Protein AF-A0A920PER1-F1 (afdb_monomer_lite)

Secondary structure (DSSP, 8-state):
---S-GGGSPP---S-EEEEEEEEPTTTTS------EE--HHHHTTSTTEEEEESSEEEETTEEEE-SSEEEEEEEEE---GGGGTT-

Sequence (88 aa):
MIDGTLDQCPLQWKNESSVCVVMAAEGYPGPYEKGKPISGLQYANSLPGVEVFHAGTKTQDGQVLTQGGRILGVTASEKIPILLFQGL

pLDDT: mean 89.05, std 14.56, range [42.03, 98.31]

Foldseek 3Di:
DCPPCPVVDDDDDDLKDKDKDWDFAPQPPHDGDWFAFDDCQVVQVVDPQKDKAADQWDDDPNTIIGRDGTGIIIMGIGNDDPVVPPVD

Structure (mmCIF, N/CA/C/O backbone):
data_AF-A0A920PER1-F1
#
_entry.id   AF-A0A920PER1-F1
#
loop_
_atom_site.group_PDB
_atom_site.id
_atom_site.type_symbol
_atom_site.label_atom_id
_atom_site.label_alt_id
_atom_site.label_comp_id
_atom_site.label_asym_id
_atom_site.label_entity_id
_atom_site.label_seq_id
_atom_site.pdbx_PDB_ins_code
_atom_site.Cartn_x
_atom_site.Cartn_y
_atom_site.Cartn_z
_atom_site.occupancy
_atom_site.B_iso_or_equiv
_atom_site.auth_seq_id
_atom_site.auth_comp_id
_atom_site.auth_asym_id
_atom_site.auth_atom_id
_atom_site.pdbx_PDB_model_num
ATOM 1 N N . MET A 1 1 ? -10.191 8.440 -17.423 1.00 53.34 1 MET A N 1
ATOM 2 C CA . MET A 1 1 ? -10.749 7.903 -18.680 1.00 53.34 1 MET A CA 1
ATOM 3 C C . MET A 1 1 ? -10.056 6.580 -18.935 1.00 53.34 1 MET A C 1
ATOM 5 O O . MET A 1 1 ? -8.835 6.569 -18.899 1.00 53.34 1 MET A O 1
ATOM 9 N N . ILE A 1 2 ? -10.808 5.489 -19.076 1.00 70.06 2 ILE A N 1
ATOM 10 C CA . ILE A 1 2 ? -10.287 4.192 -19.526 1.00 70.06 2 ILE A CA 1
ATOM 11 C C . ILE A 1 2 ? -10.811 4.056 -20.951 1.00 70.06 2 ILE A C 1
ATOM 13 O O . ILE A 1 2 ? -12.016 3.958 -21.151 1.00 70.06 2 ILE A O 1
ATOM 17 N N . ASP A 1 3 ? -9.923 4.176 -21.925 1.00 89.12 3 ASP A N 1
ATOM 18 C CA . ASP A 1 3 ? -10.210 4.213 -23.363 1.00 89.12 3 ASP A CA 1
ATOM 19 C C . ASP A 1 3 ? -10.248 2.816 -24.010 1.00 89.12 3 ASP A C 1
ATOM 21 O O . ASP A 1 3 ? -10.596 2.691 -25.179 1.00 89.12 3 ASP A O 1
ATOM 25 N N . GLY A 1 4 ? -9.948 1.761 -23.244 1.00 90.25 4 GLY A N 1
ATOM 26 C CA . GLY A 1 4 ? -10.078 0.367 -23.678 1.00 90.25 4 GLY A CA 1
ATOM 27 C C . GLY A 1 4 ? -8.981 -0.109 -24.632 1.00 90.25 4 GLY A C 1
ATOM 28 O O . GLY A 1 4 ? -9.159 -1.143 -25.261 1.00 90.25 4 GLY A O 1
ATOM 29 N N . THR A 1 5 ? -7.862 0.613 -24.732 1.00 93.06 5 THR A N 1
ATOM 30 C CA . THR A 1 5 ? -6.779 0.365 -25.706 1.00 93.06 5 THR A CA 1
ATOM 31 C C . THR A 1 5 ? -5.568 -0.363 -25.109 1.00 93.06 5 THR A C 1
ATOM 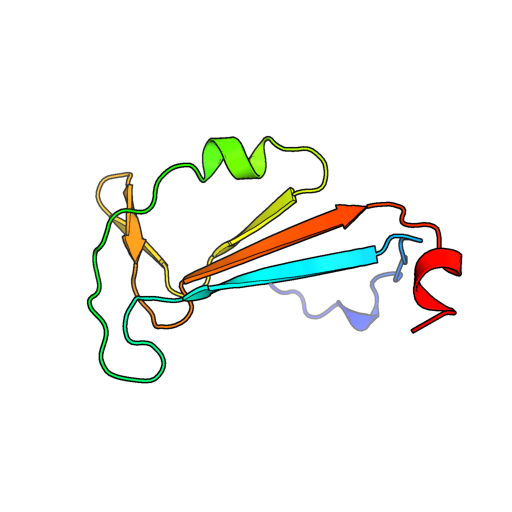33 O O . THR A 1 5 ? -4.469 -0.330 -25.662 1.00 93.06 5 THR A O 1
ATOM 36 N N . LEU A 1 6 ? -5.732 -1.023 -23.956 1.00 89.12 6 LEU A N 1
ATOM 37 C CA . LEU A 1 6 ? -4.617 -1.644 -23.228 1.00 89.12 6 LEU A CA 1
ATOM 38 C C . LEU A 1 6 ? -3.890 -2.719 -24.058 1.00 89.12 6 LEU A C 1
ATOM 40 O O . LEU A 1 6 ? -2.680 -2.877 -23.927 1.00 89.12 6 LEU A O 1
ATOM 44 N N . ASP A 1 7 ? -4.616 -3.422 -24.928 1.00 90.81 7 ASP A N 1
ATOM 45 C CA . ASP A 1 7 ? -4.100 -4.435 -25.855 1.00 90.81 7 ASP A CA 1
ATOM 46 C C . ASP A 1 7 ? -3.205 -3.854 -26.964 1.00 90.81 7 ASP A C 1
ATOM 48 O O . ASP A 1 7 ? -2.407 -4.577 -27.559 1.00 90.81 7 ASP A O 1
ATOM 52 N N . GLN A 1 8 ? -3.304 -2.548 -27.217 1.00 92.50 8 GLN A N 1
ATOM 53 C CA . GLN A 1 8 ? -2.529 -1.822 -28.227 1.00 92.50 8 GLN A CA 1
ATOM 54 C C . GLN A 1 8 ? -1.276 -1.157 -27.636 1.00 92.50 8 GLN A C 1
ATOM 56 O O . GLN A 1 8 ? -0.459 -0.599 -28.371 1.00 92.50 8 GLN A O 1
ATOM 61 N N . CYS A 1 9 ? -1.100 -1.207 -26.312 1.00 87.94 9 CYS A N 1
ATOM 62 C CA . CYS A 1 9 ? 0.048 -0.618 -25.635 1.00 87.94 9 CYS A CA 1
ATOM 63 C C . CYS A 1 9 ? 1.277 -1.544 -25.744 1.00 87.94 9 CYS A C 1
ATOM 65 O O . CYS A 1 9 ? 1.209 -2.700 -25.315 1.00 87.94 9 CYS A O 1
ATOM 67 N N . PRO A 1 10 ? 2.422 -1.075 -26.282 1.00 89.06 10 PRO A N 1
ATOM 68 C CA . PRO A 1 10 ? 3.631 -1.886 -26.343 1.00 89.06 10 PRO A CA 1
ATOM 69 C C . PRO A 1 10 ? 4.137 -2.200 -24.930 1.00 89.06 10 PRO A C 1
ATOM 71 O O . PRO A 1 10 ? 4.516 -1.309 -24.170 1.00 89.06 10 PRO A O 1
ATOM 74 N N . LEU A 1 11 ? 4.168 -3.488 -24.588 1.00 89.19 11 LEU A N 1
ATOM 75 C CA . LEU A 1 11 ? 4.606 -3.953 -23.277 1.00 89.19 11 LEU A CA 1
ATOM 76 C C . LEU A 1 11 ? 6.135 -3.943 -23.176 1.00 89.19 11 LEU A C 1
ATOM 78 O O . LEU A 1 11 ? 6.828 -4.578 -23.971 1.00 89.19 11 LEU A O 1
ATOM 82 N N . GLN A 1 12 ? 6.657 -3.256 -22.163 1.00 90.12 12 GLN A N 1
ATOM 83 C CA . GLN A 1 12 ? 8.082 -3.233 -21.845 1.00 90.12 12 GLN A CA 1
ATOM 84 C C . GLN A 1 12 ? 8.310 -3.793 -20.445 1.00 90.12 12 GLN A C 1
ATOM 86 O O . GLN A 1 12 ? 7.691 -3.353 -19.477 1.00 90.12 12 GLN A O 1
ATOM 91 N N . TRP A 1 13 ? 9.224 -4.753 -20.340 1.00 88.44 13 TRP A N 1
ATOM 92 C CA . TRP A 1 13 ? 9.598 -5.374 -19.075 1.00 88.44 13 TRP A CA 1
ATOM 93 C C . TRP A 1 13 ? 10.893 -4.767 -18.548 1.00 88.44 13 TRP A C 1
ATOM 95 O O . TRP A 1 13 ? 11.850 -4.569 -19.299 1.00 88.44 13 TRP A O 1
ATOM 105 N N . LYS A 1 14 ? 10.944 -4.511 -17.241 1.00 87.94 14 LYS A N 1
ATOM 106 C CA . LYS A 1 14 ? 12.185 -4.158 -16.550 1.00 87.94 14 LYS A CA 1
ATOM 107 C C . LYS A 1 14 ? 12.862 -5.432 -16.057 1.00 87.94 14 LYS A C 1
ATOM 109 O O . LYS A 1 14 ? 12.198 -6.313 -15.522 1.00 87.94 14 LYS A O 1
ATOM 114 N N . ASN A 1 15 ? 14.183 -5.515 -16.208 1.00 89.69 15 ASN A N 1
ATOM 115 C CA . ASN A 1 15 ? 14.982 -6.592 -15.617 1.00 89.69 15 ASN A CA 1
ATOM 116 C C . ASN A 1 15 ? 15.277 -6.280 -14.138 1.00 89.69 15 ASN A C 1
ATOM 118 O O . ASN A 1 15 ? 16.416 -6.001 -13.762 1.00 89.69 15 ASN A O 1
ATOM 122 N N . GLU A 1 16 ? 14.216 -6.225 -13.340 1.00 90.25 16 GLU A N 1
ATOM 123 C CA . GLU A 1 16 ? 14.204 -5.902 -11.913 1.00 90.25 16 GLU A CA 1
ATOM 124 C C . GLU A 1 16 ? 13.310 -6.913 -11.191 1.00 90.25 16 GLU A C 1
ATOM 126 O O . GLU A 1 16 ? 12.424 -7.521 -11.791 1.00 90.25 16 GLU A O 1
ATOM 131 N N . SER A 1 17 ? 13.548 -7.103 -9.899 1.00 90.62 17 SER A N 1
ATOM 132 C CA . SER A 1 17 ? 12.670 -7.879 -9.025 1.00 90.62 17 SER A CA 1
ATOM 133 C C . SER A 1 17 ? 11.857 -6.930 -8.157 1.00 90.62 17 SER A C 1
ATOM 135 O O . SER A 1 17 ? 12.366 -5.889 -7.746 1.00 90.62 17 SER A O 1
ATOM 137 N N . SER A 1 18 ? 10.615 -7.303 -7.852 1.00 92.69 18 SER A N 1
ATOM 138 C CA . SER A 1 18 ? 9.727 -6.515 -6.996 1.00 92.69 18 SER A CA 1
ATOM 139 C C . SER A 1 18 ? 9.141 -7.356 -5.869 1.00 92.69 18 SER A C 1
ATOM 141 O O . SER A 1 18 ? 8.712 -8.486 -6.107 1.00 92.69 18 SER A O 1
ATOM 143 N N . VAL A 1 19 ? 9.043 -6.785 -4.669 1.00 94.12 19 VAL A N 1
ATOM 144 C CA . VAL A 1 19 ? 8.345 -7.387 -3.524 1.00 94.12 19 VAL A CA 1
ATOM 145 C C . VAL A 1 19 ? 7.323 -6.393 -2.998 1.00 94.12 19 VAL A C 1
ATOM 147 O O . VAL A 1 19 ? 7.652 -5.232 -2.773 1.00 94.12 19 VAL A O 1
ATOM 150 N N . CYS A 1 20 ? 6.094 -6.861 -2.781 1.00 94.69 20 CYS A N 1
ATOM 151 C CA . CYS A 1 20 ? 5.021 -6.080 -2.178 1.00 94.69 20 CYS A CA 1
ATOM 152 C C . CYS A 1 20 ? 4.673 -6.641 -0.800 1.00 94.69 20 CYS A C 1
ATOM 154 O O . CYS A 1 20 ? 4.300 -7.809 -0.669 1.00 94.69 20 CYS A O 1
ATOM 156 N N . VAL A 1 21 ? 4.770 -5.795 0.224 1.00 95.44 21 VAL A N 1
ATOM 157 C CA . VAL A 1 21 ? 4.318 -6.102 1.581 1.00 95.44 21 VAL A CA 1
ATOM 158 C C . VAL A 1 21 ? 2.969 -5.437 1.806 1.00 95.44 21 VAL A C 1
ATOM 160 O O . VAL A 1 21 ? 2.829 -4.218 1.699 1.00 95.44 21 VAL A O 1
ATOM 163 N N . VAL A 1 22 ? 1.964 -6.245 2.141 1.00 97.56 22 VAL A N 1
ATOM 164 C CA . VAL A 1 22 ? 0.632 -5.742 2.479 1.00 97.56 22 VAL A CA 1
ATOM 165 C C . VAL A 1 22 ? 0.578 -5.397 3.962 1.00 97.56 22 VAL A C 1
ATOM 167 O O . VAL A 1 22 ? 0.727 -6.268 4.816 1.00 97.56 22 VAL A O 1
ATOM 170 N N . MET A 1 23 ? 0.296 -4.133 4.268 1.00 96.31 23 MET A N 1
ATOM 171 C CA . MET A 1 23 ? -0.033 -3.700 5.622 1.00 96.31 23 MET A CA 1
ATOM 172 C C . MET A 1 23 ? -1.519 -3.940 5.874 1.00 96.31 23 MET A C 1
ATOM 174 O O . MET A 1 23 ? -2.370 -3.387 5.173 1.00 96.31 23 MET A O 1
ATOM 178 N N . ALA A 1 24 ? -1.841 -4.772 6.860 1.00 97.12 24 ALA A N 1
ATOM 179 C CA . ALA A 1 24 ? -3.213 -5.094 7.236 1.00 97.12 24 ALA A CA 1
ATOM 180 C C . ALA A 1 24 ? -3.639 -4.360 8.514 1.00 97.12 24 ALA A C 1
ATOM 182 O O . ALA A 1 24 ? -2.806 -3.968 9.331 1.00 97.12 24 ALA A O 1
ATOM 183 N N . ALA A 1 25 ? -4.947 -4.180 8.684 1.00 97.31 25 ALA A N 1
ATOM 184 C CA . ALA A 1 25 ? -5.518 -3.725 9.938 1.00 97.31 25 ALA A CA 1
ATOM 185 C C . ALA A 1 25 ? -5.301 -4.785 11.024 1.00 97.31 25 ALA A C 1
ATOM 187 O O . ALA A 1 25 ? -5.422 -5.987 10.778 1.00 97.31 25 ALA A O 1
ATOM 188 N N . GLU A 1 26 ? -5.019 -4.327 12.237 1.00 95.75 26 GLU A N 1
ATOM 189 C CA . GLU A 1 26 ? -4.970 -5.181 13.419 1.00 95.75 26 GLU A CA 1
ATOM 190 C C . GLU A 1 26 ? -6.291 -5.952 13.576 1.00 95.75 26 GLU A C 1
ATOM 192 O O . GLU A 1 26 ? -7.366 -5.351 13.562 1.00 95.75 26 GLU A O 1
ATOM 197 N N . GLY A 1 27 ? -6.199 -7.281 13.682 1.00 96.44 27 GLY A N 1
ATOM 198 C CA . GLY A 1 27 ? -7.349 -8.189 13.756 1.00 96.44 27 GLY A CA 1
ATOM 199 C C . GLY A 1 27 ? -7.756 -8.840 12.428 1.00 96.44 27 GLY A C 1
ATOM 200 O O . GLY A 1 27 ? -8.500 -9.818 12.443 1.00 96.44 27 GLY A O 1
ATOM 201 N N . TYR A 1 28 ? -7.242 -8.382 11.280 1.00 96.31 28 TYR A N 1
ATOM 202 C CA . TYR A 1 28 ? -7.494 -9.020 9.981 1.00 96.31 28 TYR A CA 1
ATOM 203 C C . TYR A 1 28 ? -7.006 -10.491 9.952 1.00 96.31 28 TYR A C 1
ATOM 205 O O . TYR A 1 28 ? -5.910 -10.766 10.444 1.00 96.31 28 TYR A O 1
ATOM 213 N N . PRO A 1 29 ? -7.754 -11.444 9.350 1.00 96.25 29 PRO A N 1
ATOM 214 C CA . PRO A 1 29 ? -8.995 -11.276 8.578 1.00 96.25 29 PRO A CA 1
ATOM 215 C C . PRO A 1 29 ? -10.292 -11.244 9.405 1.00 96.25 29 PRO A C 1
ATOM 217 O O . PRO A 1 29 ? -11.373 -11.224 8.822 1.00 96.25 29 PRO A O 1
ATOM 220 N N . GLY A 1 30 ? -10.198 -11.248 10.736 1.00 96.38 30 GLY A N 1
ATOM 221 C CA . GLY A 1 30 ? -11.324 -11.103 11.658 1.00 96.38 30 GLY A CA 1
ATOM 222 C C . GLY A 1 30 ? -11.785 -9.647 11.839 1.00 96.38 30 GLY A C 1
ATOM 223 O O . GLY A 1 30 ? -11.561 -8.812 10.961 1.00 96.38 30 GLY A O 1
ATOM 224 N N . PRO A 1 31 ? -12.464 -9.321 12.955 1.00 97.19 31 PRO A N 1
ATOM 225 C CA . PRO A 1 31 ? -12.904 -7.957 13.247 1.00 97.19 31 PRO A CA 1
ATOM 226 C C . PRO A 1 31 ? -11.724 -6.988 13.385 1.00 97.19 31 PRO A C 1
ATOM 228 O O . PRO A 1 31 ? -10.723 -7.312 14.016 1.00 97.19 31 PRO A O 1
ATOM 231 N N . TYR A 1 32 ? -11.865 -5.785 12.830 1.00 96.75 32 TYR A N 1
ATOM 232 C CA . TYR A 1 32 ? -10.858 -4.727 12.902 1.00 96.75 32 TYR A CA 1
ATOM 233 C C . TYR A 1 32 ? -11.514 -3.348 13.000 1.00 96.75 32 TYR A C 1
ATOM 235 O O . TYR A 1 32 ? -12.629 -3.121 12.520 1.00 96.75 32 TYR A O 1
ATOM 243 N N . GLU A 1 33 ? -10.789 -2.404 13.590 1.00 96.00 33 GLU A N 1
ATOM 244 C CA . GLU A 1 33 ? -11.214 -1.010 13.696 1.00 96.00 33 GLU A CA 1
ATOM 245 C C . GLU A 1 33 ? -10.853 -0.198 12.443 1.00 96.00 33 GLU A C 1
ATOM 247 O O . GLU A 1 33 ? -9.857 -0.453 11.761 1.00 96.00 33 GLU A O 1
ATOM 252 N N . LYS A 1 34 ? -11.660 0.826 12.154 1.00 97.19 34 LYS A N 1
ATOM 253 C CA . LYS A 1 34 ? -11.448 1.783 11.056 1.00 97.19 34 LYS A CA 1
ATOM 254 C C . LYS A 1 34 ? -11.180 3.177 11.611 1.00 97.19 34 LYS A C 1
ATOM 256 O O . LYS A 1 34 ? -11.513 3.470 12.753 1.00 97.19 34 LYS A O 1
ATOM 261 N N . GLY A 1 35 ? -10.642 4.056 10.772 1.00 97.44 35 GLY A N 1
ATOM 262 C CA . GLY A 1 35 ? -10.412 5.456 11.116 1.00 97.44 35 GLY A CA 1
ATOM 263 C C . GLY A 1 35 ? -9.093 5.720 11.841 1.00 97.44 35 GLY A C 1
ATOM 264 O O . GLY A 1 35 ? -8.881 6.847 12.274 1.00 97.44 35 GLY A O 1
ATOM 265 N N . LYS A 1 36 ? -8.197 4.728 11.952 1.00 97.44 36 LYS A N 1
ATOM 266 C CA . LYS A 1 36 ? -6.859 4.939 12.522 1.00 97.44 36 LYS A CA 1
ATOM 267 C C . LYS A 1 36 ? -6.024 5.784 11.542 1.00 97.44 36 LYS A C 1
ATOM 269 O O . LYS A 1 36 ? -6.040 5.471 10.347 1.00 97.44 36 LYS A O 1
ATOM 274 N N . PRO A 1 37 ? -5.326 6.838 11.997 1.00 97.38 37 PRO A N 1
ATOM 275 C CA . PRO A 1 37 ? -4.514 7.678 11.123 1.00 97.38 37 PRO A CA 1
ATOM 276 C C . PRO A 1 37 ? -3.283 6.934 10.602 1.00 97.38 37 PRO A C 1
ATOM 278 O O . PRO A 1 37 ? -2.675 6.134 11.311 1.00 97.38 37 PRO A O 1
ATOM 281 N N . ILE A 1 38 ? -2.922 7.215 9.352 1.00 97.19 38 ILE A N 1
ATOM 282 C CA . ILE A 1 38 ? -1.763 6.655 8.655 1.00 97.19 38 ILE A CA 1
ATOM 283 C C . ILE A 1 38 ? -0.777 7.797 8.394 1.00 97.19 38 ILE A C 1
ATOM 285 O O . ILE A 1 38 ? -1.120 8.794 7.759 1.00 97.19 38 ILE A O 1
ATOM 289 N N . SER A 1 39 ? 0.454 7.647 8.877 1.00 95.94 39 SER A N 1
ATOM 290 C CA . SER A 1 39 ? 1.543 8.618 8.726 1.00 95.94 39 SER A CA 1
ATOM 291 C C . SER A 1 39 ? 2.715 8.026 7.929 1.00 95.94 39 SER A C 1
ATOM 293 O O . SER A 1 39 ? 2.729 6.841 7.607 1.00 95.94 39 SER A O 1
ATOM 295 N N . GLY A 1 40 ? 3.688 8.861 7.546 1.00 94.31 40 GLY A N 1
ATOM 296 C CA . GLY A 1 40 ? 4.909 8.415 6.854 1.00 94.31 40 GLY A CA 1
ATOM 297 C C . GLY A 1 40 ? 4.779 8.167 5.344 1.00 94.31 40 GLY A C 1
ATOM 298 O O . GLY A 1 40 ? 5.790 7.915 4.697 1.00 94.31 40 GLY A O 1
ATOM 299 N N . LEU A 1 41 ? 3.583 8.303 4.757 1.00 94.12 41 LEU A N 1
ATOM 300 C CA . LEU A 1 41 ? 3.338 8.057 3.324 1.00 94.12 41 LEU A CA 1
ATOM 301 C C . LEU A 1 41 ? 4.224 8.908 2.404 1.00 94.12 41 LEU A C 1
ATOM 303 O O . LEU A 1 41 ? 4.800 8.395 1.449 1.00 94.12 41 LEU A O 1
ATOM 307 N N . GLN A 1 42 ? 4.373 10.200 2.710 1.00 91.19 42 GLN A N 1
ATOM 308 C CA . GLN A 1 42 ? 5.190 11.106 1.899 1.00 91.19 42 GLN A CA 1
ATOM 309 C C . GLN A 1 42 ? 6.675 10.738 1.940 1.00 91.19 42 GLN A C 1
ATOM 311 O O . GLN A 1 42 ? 7.360 10.827 0.927 1.00 91.19 42 GLN A O 1
ATOM 316 N N . TYR A 1 43 ? 7.161 10.294 3.101 1.00 92.50 43 TYR A N 1
ATOM 317 C CA . TYR A 1 43 ? 8.526 9.804 3.235 1.00 92.50 43 TYR A CA 1
ATOM 318 C C . TYR A 1 43 ? 8.714 8.499 2.457 1.00 92.50 43 TYR A C 1
ATOM 320 O O . TYR A 1 43 ? 9.642 8.407 1.661 1.00 92.50 43 TYR A O 1
ATOM 328 N N . ALA A 1 44 ? 7.812 7.527 2.612 1.00 89.88 44 ALA A N 1
ATOM 329 C CA . ALA A 1 44 ? 7.897 6.253 1.900 1.00 89.88 44 ALA A CA 1
ATOM 330 C C . ALA A 1 44 ? 7.928 6.441 0.372 1.00 89.88 44 ALA A C 1
ATOM 332 O O . ALA A 1 44 ? 8.802 5.886 -0.282 1.00 89.88 44 ALA A O 1
ATOM 333 N N . ASN A 1 45 ? 7.060 7.299 -0.175 1.00 88.38 45 ASN A N 1
ATOM 334 C CA . ASN A 1 45 ? 7.038 7.622 -1.608 1.00 88.38 45 ASN A CA 1
ATOM 335 C C . ASN A 1 45 ? 8.245 8.453 -2.084 1.00 88.38 45 ASN A C 1
ATOM 337 O O . ASN A 1 45 ? 8.449 8.604 -3.284 1.00 88.38 45 ASN A O 1
ATOM 341 N N . SER A 1 46 ? 9.035 9.024 -1.170 1.00 92.19 46 SER A N 1
ATOM 342 C CA . SER A 1 46 ? 10.287 9.710 -1.518 1.00 92.19 46 SER A CA 1
ATOM 343 C C . SER A 1 46 ? 11.476 8.756 -1.660 1.00 92.19 46 SER A C 1
ATOM 345 O O . SER A 1 46 ? 12.515 9.152 -2.188 1.00 92.19 46 SER A O 1
ATOM 347 N N . LEU A 1 47 ? 11.343 7.509 -1.191 1.00 90.94 47 LEU A N 1
ATOM 348 C CA . LEU A 1 47 ? 12.405 6.516 -1.278 1.00 90.94 47 LEU A CA 1
ATOM 349 C C . LEU A 1 47 ? 12.526 6.000 -2.723 1.00 90.94 47 LEU A C 1
ATOM 351 O O . LEU A 1 47 ? 11.531 5.566 -3.307 1.00 90.94 47 LEU A O 1
ATOM 355 N N . PRO A 1 48 ? 13.732 6.004 -3.317 1.00 92.00 48 PRO A N 1
ATOM 356 C CA . PRO A 1 48 ? 13.936 5.473 -4.660 1.00 92.00 48 PRO A CA 1
ATOM 357 C C . PRO A 1 48 ? 13.505 4.007 -4.766 1.00 92.00 48 PRO A C 1
ATOM 359 O O . PRO A 1 48 ? 13.864 3.188 -3.925 1.00 92.00 48 PRO A O 1
ATOM 362 N N . GLY A 1 49 ? 12.753 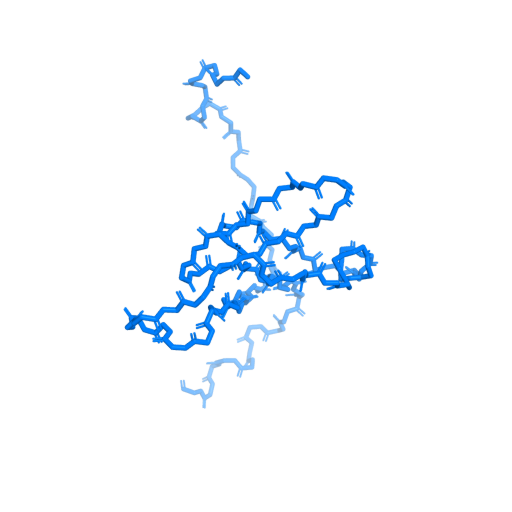3.677 -5.818 1.00 92.12 49 GLY A N 1
ATOM 363 C CA . GLY A 1 49 ? 12.295 2.308 -6.072 1.00 92.12 49 GLY A CA 1
ATOM 364 C C . GLY A 1 49 ? 11.169 1.824 -5.153 1.00 92.12 49 GLY A C 1
ATOM 365 O O . GLY A 1 49 ? 10.817 0.648 -5.237 1.00 92.12 49 GLY A O 1
ATOM 366 N N . VAL A 1 50 ? 10.598 2.693 -4.309 1.00 94.62 50 VAL A N 1
ATOM 367 C CA . VAL A 1 50 ? 9.471 2.374 -3.421 1.00 94.62 50 VAL A CA 1
ATOM 368 C C . VAL A 1 50 ? 8.199 3.065 -3.901 1.00 94.62 50 VAL A C 1
ATOM 370 O O . VAL A 1 50 ? 8.194 4.262 -4.167 1.00 94.62 50 VAL A O 1
ATOM 373 N N . GLU A 1 51 ? 7.107 2.308 -3.957 1.00 94.50 51 GLU A N 1
ATOM 374 C CA . GLU A 1 51 ? 5.769 2.799 -4.287 1.00 94.50 51 GLU A CA 1
ATOM 375 C C . GLU A 1 51 ? 4.765 2.322 -3.229 1.00 94.50 51 GLU A C 1
ATOM 377 O O . GLU A 1 51 ? 4.759 1.144 -2.848 1.00 94.50 51 GLU A O 1
ATOM 382 N N . VAL A 1 52 ? 3.899 3.224 -2.753 1.00 95.62 52 VAL A N 1
ATOM 383 C CA . VAL A 1 52 ? 2.831 2.893 -1.801 1.00 95.62 52 VAL A CA 1
ATOM 384 C C . VAL A 1 52 ? 1.471 2.905 -2.493 1.00 95.62 52 VAL A C 1
ATOM 386 O O . VAL A 1 52 ? 0.894 3.951 -2.785 1.00 95.62 52 VAL A O 1
ATOM 389 N N . PHE A 1 53 ? 0.900 1.718 -2.673 1.00 96.81 53 PHE A N 1
ATOM 390 C CA . PHE A 1 53 ? -0.444 1.543 -3.208 1.00 96.81 53 PHE A CA 1
ATOM 391 C C . PHE A 1 53 ? -1.490 1.595 -2.096 1.00 96.81 53 PHE A C 1
ATOM 393 O O . PHE A 1 53 ? -1.452 0.824 -1.134 1.00 96.81 53 PHE A O 1
ATOM 400 N N . HIS A 1 54 ? -2.472 2.475 -2.257 1.00 97.50 54 HIS A N 1
ATOM 401 C CA . HIS A 1 54 ? -3.614 2.586 -1.359 1.00 97.50 54 HIS A CA 1
ATOM 402 C C . HIS A 1 54 ? -4.678 1.531 -1.685 1.00 97.50 54 HIS A C 1
ATOM 404 O O . HIS A 1 54 ? -5.138 1.437 -2.821 1.00 97.50 54 HIS A O 1
ATOM 410 N N . ALA A 1 55 ? -5.102 0.764 -0.678 1.00 97.38 55 ALA A N 1
ATOM 411 C CA . ALA A 1 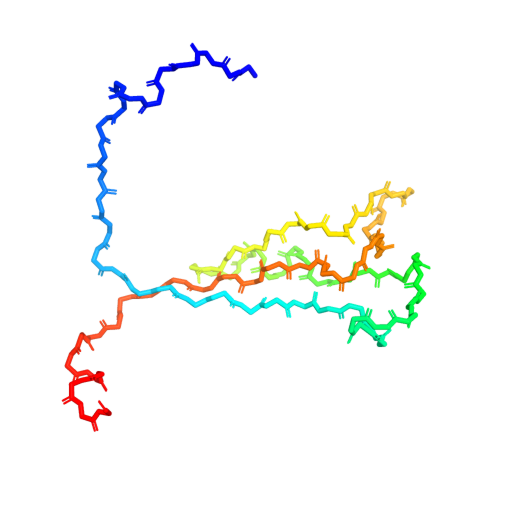55 ? -6.225 -0.165 -0.775 1.00 97.38 55 ALA A CA 1
ATOM 412 C C . ALA A 1 55 ? -7.353 0.280 0.170 1.00 97.38 55 ALA A C 1
ATOM 414 O O . ALA A 1 55 ? -8.159 1.146 -0.166 1.00 97.38 55 ALA A O 1
ATOM 415 N N . GLY A 1 56 ? -7.410 -0.275 1.380 1.00 97.56 56 GLY A N 1
ATOM 416 C CA . GLY A 1 56 ? -8.393 0.067 2.402 1.00 97.56 56 GLY A CA 1
ATOM 417 C C . GLY A 1 56 ? -8.068 1.367 3.130 1.00 97.56 56 GLY A C 1
ATOM 418 O O . GLY A 1 56 ? -7.915 1.340 4.349 1.00 97.56 56 GLY A O 1
ATOM 419 N N . THR A 1 57 ? -7.977 2.490 2.418 1.00 98.31 57 THR A N 1
ATOM 420 C CA . THR A 1 57 ? -7.760 3.825 3.001 1.00 98.31 57 THR A CA 1
ATOM 421 C C . THR A 1 57 ? -8.853 4.808 2.601 1.00 98.31 57 THR A C 1
ATOM 423 O O . THR A 1 57 ? -9.452 4.668 1.539 1.00 98.31 57 THR A O 1
ATOM 426 N N . LYS A 1 58 ? -9.073 5.840 3.416 1.00 98.12 58 LYS A N 1
ATOM 427 C CA . LYS A 1 58 ? -9.863 7.025 3.055 1.00 98.12 58 LYS A CA 1
ATOM 428 C C . LYS A 1 58 ? -9.085 8.296 3.374 1.00 98.12 58 LYS A C 1
ATOM 430 O O . LYS A 1 58 ? -8.304 8.297 4.320 1.00 98.12 58 LYS A O 1
ATOM 435 N N . THR A 1 59 ? -9.353 9.372 2.644 1.00 97.88 59 THR A N 1
ATOM 436 C CA . THR A 1 59 ? -8.863 10.710 2.995 1.00 97.88 59 THR A CA 1
ATOM 437 C C . THR A 1 59 ? -9.977 11.487 3.683 1.00 97.88 59 THR A C 1
ATOM 439 O O . THR A 1 59 ? -11.093 11.542 3.171 1.00 97.88 59 THR A O 1
ATOM 442 N N . GLN A 1 60 ? -9.692 12.069 4.843 1.00 97.50 60 GLN A N 1
ATOM 443 C CA . GLN A 1 60 ? -10.627 12.888 5.608 1.00 97.50 60 GLN A CA 1
ATOM 444 C C . GLN A 1 60 ? -9.842 13.993 6.322 1.00 97.50 60 GLN A C 1
ATOM 446 O O . GLN A 1 60 ? -8.832 13.704 6.956 1.00 97.50 60 GLN A O 1
ATOM 451 N N . ASP A 1 61 ? -10.276 15.249 6.188 1.00 96.25 61 ASP A N 1
ATOM 452 C CA . ASP A 1 61 ? -9.655 16.416 6.839 1.00 96.25 61 ASP A CA 1
ATOM 453 C C . ASP A 1 61 ? -8.132 16.523 6.6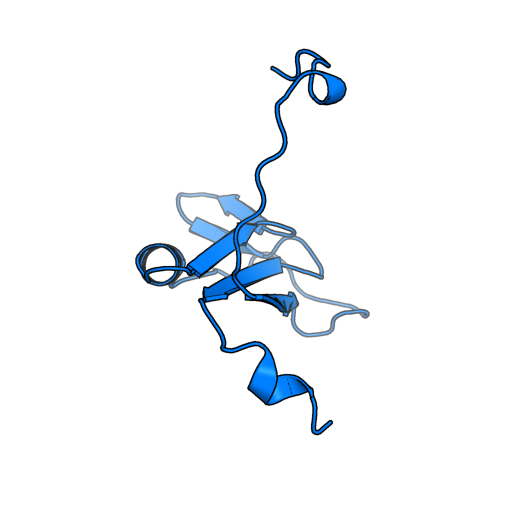07 1.00 96.25 61 ASP A C 1
ATOM 455 O O . ASP A 1 61 ? -7.356 16.831 7.508 1.00 96.25 61 ASP A O 1
ATOM 459 N N . GLY A 1 62 ? -7.689 16.206 5.383 1.00 95.31 62 GLY A N 1
ATOM 460 C CA . GLY A 1 62 ? -6.272 16.213 4.995 1.00 95.31 62 GLY A CA 1
ATOM 461 C C . GLY A 1 62 ? -5.445 15.027 5.511 1.00 95.31 62 GLY A C 1
ATOM 462 O O . GLY A 1 62 ? -4.253 14.955 5.226 1.00 95.31 62 GLY A O 1
ATOM 463 N N . GLN A 1 63 ? -6.055 14.082 6.230 1.00 96.62 63 GLN A N 1
ATOM 464 C CA . GLN A 1 63 ? -5.400 12.885 6.755 1.00 96.62 63 GLN A CA 1
ATOM 465 C C . GLN A 1 63 ? -5.824 11.638 5.989 1.00 96.62 63 GLN A C 1
ATOM 467 O O . GLN A 1 63 ? -6.969 11.514 5.553 1.00 96.62 63 GLN A O 1
ATOM 472 N N . VAL A 1 64 ? -4.910 10.677 5.878 1.00 97.69 64 VAL A N 1
ATOM 473 C CA . VAL A 1 64 ? -5.225 9.337 5.379 1.00 97.69 64 VAL A CA 1
ATOM 474 C C . VAL A 1 64 ? -5.533 8.439 6.573 1.00 97.69 64 VAL A C 1
ATOM 476 O O . VAL A 1 64 ? -4.749 8.362 7.515 1.00 97.69 64 VAL A O 1
ATOM 479 N N . LEU A 1 65 ? -6.676 7.759 6.536 1.00 98.19 65 LEU A N 1
ATOM 480 C CA . LEU A 1 65 ? -7.176 6.898 7.606 1.00 98.19 65 LEU A CA 1
ATOM 481 C C . LEU A 1 65 ? -7.422 5.470 7.098 1.00 98.19 65 LEU A C 1
ATOM 483 O O . LEU A 1 65 ? -7.736 5.267 5.922 1.00 98.19 65 LEU A O 1
ATOM 487 N N . THR A 1 66 ? -7.359 4.477 7.988 1.00 98.12 66 THR A N 1
ATOM 488 C CA . THR A 1 66 ? -7.737 3.089 7.673 1.00 98.12 66 THR A CA 1
ATOM 489 C C . THR A 1 66 ? -9.235 2.963 7.371 1.00 98.12 66 THR A C 1
ATOM 491 O O . THR A 1 66 ? -10.080 3.559 8.039 1.00 98.12 66 THR A O 1
ATOM 494 N N . GLN A 1 67 ? -9.588 2.162 6.364 1.00 98.12 67 GLN A N 1
ATOM 495 C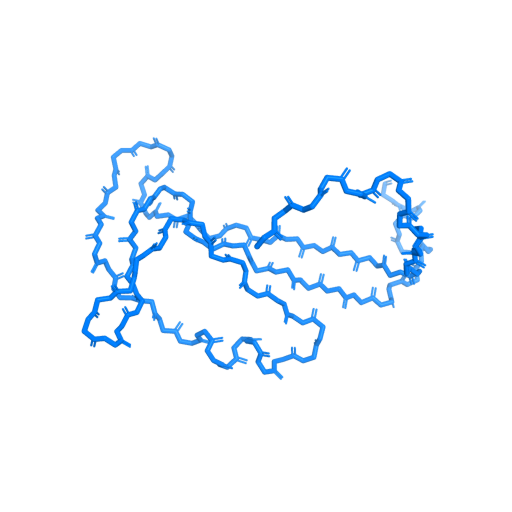 CA . GLN A 1 67 ? -10.968 1.954 5.903 1.00 98.12 67 GLN A CA 1
ATOM 496 C C . GLN A 1 67 ? -11.235 0.521 5.389 1.00 98.12 67 GLN A C 1
ATOM 498 O O . GLN A 1 67 ? -12.296 0.246 4.831 1.00 98.12 67 GLN A O 1
ATOM 503 N N . GLY A 1 68 ? -10.326 -0.432 5.605 1.00 96.94 68 GLY A N 1
ATOM 504 C CA . GLY A 1 68 ? -10.473 -1.824 5.159 1.00 96.94 68 GLY A CA 1
ATOM 505 C C . GLY A 1 68 ? -9.610 -2.796 5.961 1.00 96.94 68 GLY A C 1
ATOM 506 O O . GLY A 1 68 ? -9.000 -2.400 6.942 1.00 96.94 68 GLY A O 1
ATOM 507 N N . GLY A 1 69 ? -9.579 -4.068 5.557 1.00 96.94 69 GLY A N 1
ATOM 508 C CA . GLY A 1 69 ? -8.740 -5.086 6.201 1.00 96.94 69 GLY A CA 1
ATOM 509 C C . GLY A 1 69 ? -7.295 -5.086 5.691 1.00 96.94 69 GLY A C 1
ATOM 510 O O . GLY A 1 69 ? -6.359 -5.171 6.474 1.00 96.94 69 GLY A O 1
ATOM 511 N N . ARG A 1 70 ? -7.104 -4.921 4.376 1.00 98.12 70 ARG A N 1
ATOM 512 C CA . ARG A 1 70 ? -5.801 -4.666 3.737 1.00 98.12 70 ARG A CA 1
ATOM 513 C C . ARG A 1 70 ? -5.712 -3.176 3.436 1.00 98.12 70 ARG A C 1
ATOM 515 O O . ARG A 1 70 ? -6.576 -2.658 2.731 1.00 98.12 70 ARG A O 1
ATOM 522 N N . ILE A 1 71 ? -4.724 -2.494 3.995 1.00 98.19 71 ILE A N 1
ATOM 523 C CA . ILE A 1 71 ? -4.661 -1.030 4.026 1.00 98.19 71 ILE A CA 1
ATOM 524 C C . ILE A 1 71 ? -3.760 -0.502 2.913 1.00 98.19 71 ILE A C 1
ATOM 526 O O . ILE A 1 71 ? -4.236 0.243 2.059 1.00 98.19 71 ILE A O 1
ATOM 530 N N . LEU A 1 72 ? -2.491 -0.910 2.903 1.00 97.75 72 LEU A N 1
ATOM 531 C CA . LEU A 1 72 ? -1.478 -0.457 1.947 1.00 97.75 72 LEU A CA 1
ATOM 532 C C . LEU A 1 72 ? -0.764 -1.655 1.328 1.00 97.75 72 LEU A C 1
ATOM 534 O O . LEU A 1 72 ? -0.586 -2.673 1.997 1.00 97.75 72 LEU A O 1
ATOM 538 N N . GLY A 1 73 ? -0.310 -1.512 0.089 1.00 97.31 73 GLY A N 1
ATOM 539 C CA . GLY A 1 73 ? 0.744 -2.339 -0.489 1.00 97.31 73 GLY A CA 1
ATOM 540 C C . GLY A 1 73 ? 2.003 -1.500 -0.653 1.00 97.31 73 GLY A C 1
ATOM 541 O O . GLY A 1 73 ? 2.009 -0.583 -1.466 1.00 97.31 73 GLY A O 1
ATOM 542 N N . VAL A 1 74 ? 3.055 -1.795 0.108 1.00 95.56 74 VAL A N 1
ATOM 543 C CA . VAL A 1 74 ? 4.359 -1.136 -0.043 1.00 95.56 74 VAL A CA 1
ATOM 544 C C . VAL A 1 74 ? 5.213 -2.009 -0.943 1.00 95.56 74 VAL A C 1
ATOM 546 O O . VAL A 1 74 ? 5.544 -3.136 -0.573 1.00 95.56 74 VAL A O 1
ATOM 549 N N . THR A 1 75 ? 5.526 -1.510 -2.134 1.00 95.38 75 THR A N 1
ATOM 550 C CA . THR A 1 75 ? 6.277 -2.256 -3.144 1.00 95.38 75 THR A CA 1
ATOM 551 C C . THR A 1 75 ? 7.651 -1.649 -3.319 1.00 95.38 75 THR A C 1
ATOM 553 O O . THR A 1 75 ? 7.757 -0.468 -3.625 1.00 95.38 75 THR A O 1
ATOM 556 N N . ALA A 1 76 ? 8.690 -2.462 -3.162 1.00 93.94 76 ALA A N 1
ATOM 557 C CA . ALA A 1 76 ? 10.046 -2.104 -3.553 1.00 93.94 76 ALA A CA 1
ATOM 558 C C . ALA A 1 76 ? 10.406 -2.838 -4.847 1.00 93.94 76 ALA A C 1
ATOM 560 O O . ALA A 1 76 ? 10.051 -4.009 -5.002 1.00 93.94 76 ALA A O 1
ATOM 561 N N . SER A 1 77 ? 11.100 -2.162 -5.762 1.00 92.62 77 SER A N 1
ATOM 562 C CA . SER A 1 77 ? 11.656 -2.753 -6.984 1.00 92.62 77 SER A CA 1
ATOM 563 C C . SER A 1 77 ? 13.136 -2.412 -7.111 1.00 92.62 77 SER A C 1
ATOM 565 O O . SER A 1 77 ? 13.509 -1.243 -7.032 1.00 92.62 77 SER A O 1
ATOM 567 N N . GLU A 1 78 ? 13.980 -3.422 -7.321 1.00 88.19 78 GLU A N 1
ATOM 568 C CA . GLU A 1 78 ? 15.428 -3.246 -7.457 1.00 88.19 78 GLU A CA 1
ATOM 569 C C . GLU A 1 78 ? 16.032 -4.268 -8.433 1.00 88.19 78 GLU A C 1
ATOM 571 O O . GLU A 1 78 ? 15.495 -5.360 -8.658 1.00 88.19 78 GLU A O 1
ATOM 576 N N . LYS A 1 79 ? 17.188 -3.929 -9.018 1.00 79.44 79 LYS A N 1
ATOM 577 C CA . LYS A 1 79 ? 18.014 -4.877 -9.773 1.00 79.44 79 LYS A CA 1
ATOM 578 C C . LYS A 1 79 ? 18.688 -5.857 -8.818 1.00 79.44 79 LYS A C 1
ATOM 580 O O . LYS A 1 79 ? 19.825 -5.655 -8.404 1.00 79.44 79 LYS A O 1
ATOM 585 N N . ILE A 1 80 ? 18.000 -6.947 -8.510 1.00 62.94 80 ILE A N 1
ATOM 586 C CA . ILE A 1 80 ? 18.597 -8.075 -7.795 1.00 62.94 80 ILE A CA 1
ATOM 587 C C . ILE A 1 80 ? 19.254 -9.007 -8.8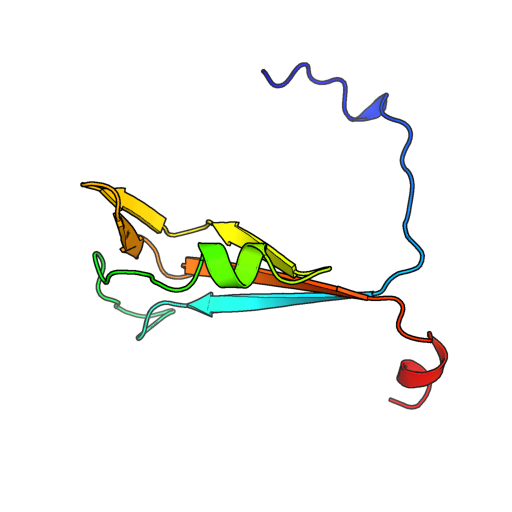29 1.00 62.94 80 ILE A C 1
ATOM 589 O O . ILE A 1 80 ? 18.597 -9.387 -9.802 1.00 62.94 80 ILE A O 1
ATOM 593 N N . PRO A 1 81 ? 20.530 -9.404 -8.666 1.00 54.41 81 PRO A N 1
ATOM 594 C CA . PRO A 1 81 ? 21.125 -10.439 -9.501 1.00 54.41 81 PRO A CA 1
ATOM 595 C C . PRO A 1 81 ? 20.330 -11.743 -9.354 1.00 54.41 81 PRO A C 1
ATOM 597 O O . PRO A 1 81 ? 20.262 -12.312 -8.265 1.00 54.41 81 PRO A O 1
ATOM 600 N N . ILE A 1 82 ? 19.770 -12.245 -10.458 1.00 52.62 82 ILE A N 1
ATOM 601 C CA . ILE A 1 82 ? 18.921 -13.452 -10.488 1.00 52.62 82 ILE A CA 1
ATOM 602 C C . ILE A 1 82 ? 19.604 -14.701 -9.891 1.00 52.62 82 ILE A C 1
ATOM 604 O O . ILE A 1 82 ? 18.938 -15.634 -9.453 1.00 52.62 82 ILE A O 1
ATOM 608 N N . LEU A 1 83 ? 20.940 -14.694 -9.823 1.00 50.41 83 LEU A N 1
ATOM 609 C CA . LEU A 1 83 ? 21.768 -15.752 -9.241 1.00 50.41 83 LEU A CA 1
ATOM 610 C C . LEU A 1 83 ? 21.523 -15.971 -7.736 1.00 50.41 83 LEU A C 1
ATOM 612 O O . LEU A 1 83 ? 21.808 -17.055 -7.240 1.00 50.41 83 LEU A O 1
ATOM 616 N N . LEU A 1 84 ? 20.973 -14.990 -7.008 1.00 47.72 84 LEU A N 1
ATOM 617 C CA . LEU A 1 84 ? 20.718 -15.117 -5.565 1.00 47.72 84 LEU A CA 1
ATOM 618 C C . LEU A 1 84 ? 19.542 -16.049 -5.223 1.00 47.72 84 LEU A C 1
ATOM 620 O O . LEU A 1 84 ? 19.492 -16.560 -4.109 1.00 47.72 84 LEU A O 1
ATOM 624 N N . PHE A 1 85 ? 18.632 -16.321 -6.166 1.00 47.94 85 PHE A N 1
ATOM 625 C CA . PHE A 1 85 ? 17.483 -17.217 -5.956 1.00 47.94 85 PHE A CA 1
ATOM 626 C C . PHE A 1 85 ? 17.668 -18.620 -6.551 1.00 47.94 85 PHE A C 1
ATOM 628 O O . PHE A 1 85 ? 16.790 -19.459 -6.404 1.00 47.94 85 PHE A O 1
ATOM 635 N N . GLN A 1 86 ? 18.800 -18.908 -7.202 1.00 48.00 86 GLN A N 1
ATOM 636 C CA . GLN A 1 86 ? 19.068 -20.234 -7.785 1.00 48.00 86 GLN A CA 1
ATOM 637 C C . GLN A 1 86 ? 19.547 -21.280 -6.759 1.00 48.00 86 GLN A C 1
ATOM 639 O O . GLN A 1 86 ? 19.810 -22.420 -7.131 1.00 48.00 86 GLN A O 1
ATOM 644 N N . GLY A 1 87 ? 19.680 -20.898 -5.483 1.00 45.72 87 GLY A N 1
ATOM 645 C CA . GLY A 1 87 ? 20.115 -21.771 -4.386 1.00 45.72 87 GLY A CA 1
ATOM 646 C C . GLY A 1 87 ? 19.065 -22.018 -3.296 1.00 45.72 87 GLY A C 1
ATOM 647 O O . GLY A 1 87 ? 19.436 -22.512 -2.233 1.00 45.72 87 GLY A O 1
ATOM 648 N N . LEU A 1 88 ? 17.802 -21.649 -3.536 1.00 42.03 88 LEU A N 1
ATOM 649 C CA . LEU A 1 88 ? 16.651 -21.922 -2.666 1.00 42.03 88 LEU A CA 1
ATOM 650 C C . LEU A 1 88 ? 15.698 -22.919 -3.328 1.00 42.03 88 LEU A C 1
ATOM 652 O O . LEU A 1 88 ? 15.506 -22.809 -4.560 1.00 42.03 88 LEU A O 1
#

Radius of gyration: 17.07 Å; chains: 1; bounding box: 35×38×42 Å